Protein AF-A0A0B1SFP8-F1 (afdb_monomer)

InterPro domains:
  IPR001699 T-box transcription factor [PTHR11267] (1-77)
  IPR008967 p53-like transcription factor, DNA-binding domain superfamily [SSF49417] (1-78)
  IPR036960 T-box superfamily [G3DSA:2.60.40.820] (1-89)
  IPR046360 T-box transcription factor, DNA-binding domain [PF00907] (1-82)
  IPR046360 T-box transcription factor, DNA-binding domain [PS50252] (1-87)
  IPR046360 T-box transcription factor, DNA-binding domain [SM00425] (1-95)

Nearest PDB structures (foldseek):
  5flv-assembly3_I  TM=9.289E-01  e=5.215E-07  Mus musculus
  5flv-assembly1_A  TM=9.230E-01  e=6.261E-07  Mus musculus
  5flv-assembly2_E  TM=9.274E-01  e=7.074E-07  Mus musculus
  1h6f-assembly1_A  TM=9.312E-01  e=1.765E-06  Homo sapiens
  8a10-assembly1_A  TM=9.137E-01  e=1.169E-05  Homo sapiens

Sequence (96 aa):
MKPDEPYAVMLRIERVDDMRYKFSAGEWSTNGKGELQTVSRSIPHHDGAVDTGRAWMNKTVSFDRVKVTNNQLDNDPFHVSLCNFSRISCAATFKF

Organism: Oesophagostomum dentatum (NCBI:txid61180)

Mean predicted aligned error: 5.75 Å

Radius of gyration: 16.54 Å; Cα contacts (8 Å, |Δi|>4): 165; chains: 1; bounding box: 34×26×45 Å

Structure (mmCIF, N/CA/C/O backbone):
data_AF-A0A0B1SFP8-F1
#
_entry.id   AF-A0A0B1SFP8-F1
#
loop_
_atom_site.group_PDB
_atom_site.id
_atom_site.type_symbol
_atom_site.label_atom_id
_atom_site.label_alt_id
_atom_site.label_comp_id
_atom_site.label_asym_id
_atom_site.label_entity_id
_atom_site.label_seq_id
_atom_site.pdbx_PDB_ins_code
_atom_site.Cartn_x
_atom_site.Cartn_y
_atom_site.Cartn_z
_atom_site.occupancy
_atom_site.B_iso_or_equiv
_atom_site.auth_seq_id
_atom_site.auth_comp_id
_atom_site.auth_asym_id
_atom_site.auth_atom_id
_atom_site.pdbx_PDB_model_num
ATOM 1 N N . MET A 1 1 ? -0.991 -2.506 -20.365 1.00 80.56 1 MET A N 1
ATOM 2 C CA . MET A 1 1 ? 0.363 -1.940 -20.553 1.00 80.56 1 MET A CA 1
ATOM 3 C C . MET A 1 1 ? 0.807 -2.263 -21.964 1.00 80.56 1 MET A C 1
ATOM 5 O O . MET A 1 1 ? 0.574 -3.386 -22.400 1.00 80.56 1 MET A O 1
ATOM 9 N N . LYS A 1 2 ? 1.389 -1.311 -22.694 1.00 92.56 2 LYS A N 1
ATOM 10 C CA . LYS A 1 2 ? 2.005 -1.618 -23.989 1.00 92.56 2 LYS A CA 1
ATOM 11 C C . LYS A 1 2 ? 3.325 -2.365 -23.746 1.00 92.56 2 LYS A C 1
ATOM 13 O O . LYS A 1 2 ? 4.057 -1.967 -22.844 1.00 92.56 2 LYS A O 1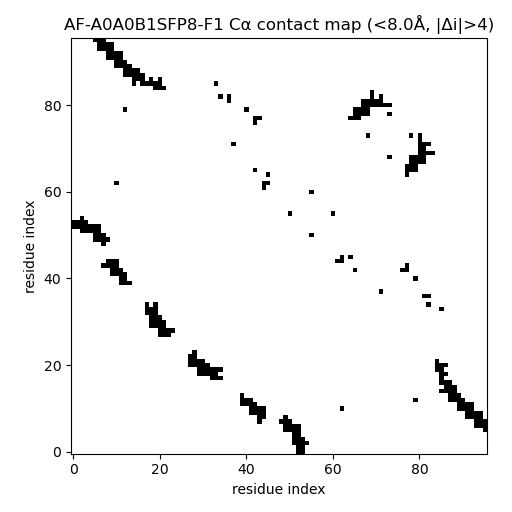
ATOM 18 N N . PRO A 1 3 ? 3.639 -3.436 -24.495 1.00 93.00 3 PRO A N 1
ATOM 19 C CA . PRO A 1 3 ? 4.783 -4.292 -24.179 1.00 93.00 3 PRO A CA 1
ATOM 20 C C . PRO A 1 3 ? 6.130 -3.566 -24.122 1.00 93.00 3 PRO A C 1
ATOM 22 O O . PRO A 1 3 ? 6.938 -3.894 -23.260 1.00 93.00 3 PRO A O 1
ATOM 25 N N . ASP A 1 4 ? 6.346 -2.583 -24.996 1.00 93.69 4 ASP A N 1
ATOM 26 C CA . ASP A 1 4 ? 7.666 -1.980 -25.227 1.00 93.69 4 ASP A CA 1
ATOM 27 C C . ASP A 1 4 ? 7.821 -0.587 -24.589 1.00 93.69 4 ASP A C 1
ATOM 29 O O . ASP A 1 4 ? 8.849 0.065 -24.750 1.00 93.69 4 ASP A O 1
ATOM 33 N N . GLU A 1 5 ? 6.808 -0.124 -23.851 1.00 93.88 5 GLU A N 1
ATOM 34 C CA . GLU A 1 5 ? 6.876 1.132 -23.100 1.00 93.88 5 GLU A CA 1
ATOM 35 C C . GLU A 1 5 ? 7.392 0.902 -21.669 1.00 93.88 5 GLU A C 1
ATOM 37 O O . GLU A 1 5 ? 7.108 -0.149 -21.081 1.00 93.88 5 GLU A O 1
ATOM 42 N N . PRO A 1 6 ? 8.120 1.876 -21.093 1.00 92.12 6 PRO A N 1
ATOM 43 C CA . PRO A 1 6 ? 8.551 1.841 -19.701 1.00 92.12 6 PRO A CA 1
ATOM 44 C C . PRO A 1 6 ? 7.392 2.135 -18.737 1.00 92.12 6 PRO A C 1
ATOM 46 O O . PRO A 1 6 ? 6.594 3.042 -18.964 1.00 92.12 6 PRO A O 1
ATOM 49 N N . TYR A 1 7 ? 7.336 1.403 -17.625 1.00 91.56 7 TYR A N 1
ATOM 50 C CA . TYR A 1 7 ? 6.375 1.607 -16.544 1.00 91.56 7 TYR A CA 1
ATOM 51 C C . TYR A 1 7 ? 7.039 1.462 -15.176 1.00 91.56 7 TYR A C 1
ATOM 53 O O . TYR A 1 7 ? 7.837 0.551 -14.943 1.00 91.56 7 TYR A O 1
ATOM 61 N N . ALA A 1 8 ? 6.623 2.310 -14.239 1.00 91.44 8 ALA A N 1
ATOM 62 C CA . ALA A 1 8 ? 6.819 2.109 -12.809 1.00 91.44 8 ALA A CA 1
ATOM 63 C C . ALA A 1 8 ? 5.515 1.615 -12.170 1.00 91.44 8 ALA A C 1
ATOM 65 O O . ALA A 1 8 ? 4.446 2.175 -12.427 1.00 91.44 8 ALA A O 1
ATOM 66 N N . VAL A 1 9 ? 5.600 0.605 -11.301 1.00 89.69 9 VAL A N 1
ATOM 67 C CA . VAL A 1 9 ? 4.454 0.115 -10.518 1.00 89.69 9 VAL A CA 1
ATOM 68 C C . VAL A 1 9 ? 4.565 0.612 -9.084 1.00 89.69 9 VAL A C 1
ATOM 70 O O . VAL A 1 9 ? 5.613 0.486 -8.445 1.00 89.69 9 VAL A O 1
ATOM 73 N N . MET A 1 10 ? 3.472 1.173 -8.573 1.00 90.50 10 MET A N 1
ATOM 74 C CA . MET A 1 10 ? 3.375 1.677 -7.208 1.00 90.50 10 MET A CA 1
ATOM 75 C C . MET A 1 10 ? 2.128 1.127 -6.520 1.00 90.50 10 MET A C 1
ATOM 77 O O . MET A 1 10 ? 1.071 1.004 -7.142 1.00 90.50 10 MET A O 1
ATOM 81 N N . LEU A 1 11 ? 2.230 0.857 -5.223 1.00 90.50 11 LEU A N 1
ATOM 82 C CA . LEU A 1 11 ? 1.086 0.596 -4.361 1.00 90.50 11 LEU A CA 1
ATOM 83 C C . LEU A 1 11 ? 0.669 1.894 -3.680 1.00 90.50 11 LEU A C 1
ATOM 85 O O . LEU A 1 11 ? 1.497 2.615 -3.125 1.00 90.50 11 LEU A O 1
ATOM 89 N N . ARG A 1 12 ? -0.628 2.176 -3.683 1.00 86.75 12 ARG A N 1
ATOM 90 C CA . ARG A 1 12 ? -1.217 3.226 -2.867 1.00 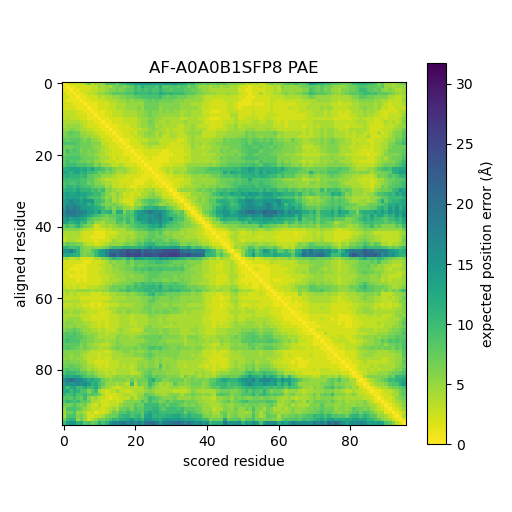86.75 12 ARG A CA 1
ATOM 91 C C . ARG A 1 12 ? -2.233 2.618 -1.911 1.00 86.75 12 ARG A C 1
ATOM 93 O O . ARG A 1 12 ? -3.073 1.821 -2.322 1.00 86.75 12 ARG A O 1
ATOM 100 N N . ILE A 1 13 ? -2.150 3.014 -0.647 1.00 86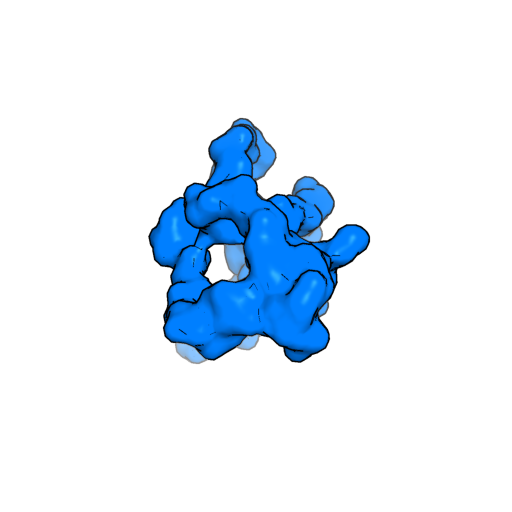.25 13 ILE A N 1
ATOM 101 C CA . ILE A 1 13 ? -3.153 2.707 0.368 1.00 86.25 13 ILE A CA 1
ATOM 102 C C . ILE A 1 13 ? -3.759 4.034 0.806 1.00 86.25 13 ILE A C 1
ATOM 104 O O . ILE A 1 13 ? -3.033 4.934 1.225 1.00 86.25 13 ILE A O 1
ATOM 108 N N . GLU A 1 14 ? -5.072 4.168 0.666 1.00 83.62 14 GLU A N 1
ATOM 109 C CA . GLU A 1 14 ? -5.800 5.395 0.986 1.00 83.62 14 GLU A CA 1
ATOM 110 C C . GLU A 1 14 ? -6.989 5.092 1.887 1.00 83.62 14 GLU A C 1
ATOM 112 O O . GLU A 1 14 ? -7.542 3.989 1.879 1.00 83.62 14 GLU A O 1
ATOM 117 N N . ARG A 1 15 ? -7.411 6.091 2.661 1.00 82.38 15 ARG A N 1
ATOM 118 C CA . ARG A 1 15 ? -8.662 6.002 3.405 1.00 82.38 15 ARG A CA 1
ATOM 119 C C . ARG A 1 15 ? -9.839 5.985 2.442 1.00 82.38 15 ARG A C 1
ATOM 121 O O . ARG A 1 15 ? -9.859 6.715 1.458 1.00 82.38 15 ARG A O 1
ATOM 128 N N . VAL A 1 16 ? -10.837 5.173 2.770 1.00 87.50 16 VAL A N 1
ATOM 129 C CA . VAL A 1 16 ? -12.115 5.172 2.045 1.00 87.50 16 VAL A CA 1
ATOM 130 C C . VAL A 1 16 ? -12.977 6.360 2.471 1.00 87.50 16 VAL A C 1
ATOM 132 O O . VAL A 1 16 ? -13.732 6.896 1.668 1.00 87.50 16 VAL A O 1
ATOM 135 N N . ASP A 1 17 ? -12.869 6.762 3.737 1.00 86.88 17 ASP A N 1
ATOM 136 C CA . ASP A 1 17 ? -13.627 7.859 4.326 1.00 86.88 17 ASP A CA 1
ATOM 137 C C . ASP A 1 17 ? -12.904 8.461 5.544 1.00 86.88 17 ASP A C 1
ATOM 139 O O . ASP A 1 17 ? -11.952 7.893 6.098 1.00 86.88 17 ASP A O 1
ATOM 143 N N . ASP A 1 18 ? -13.411 9.609 5.988 1.00 87.19 18 ASP A N 1
ATOM 144 C CA . ASP A 1 18 ? -12.926 10.342 7.158 1.00 87.19 18 ASP A CA 1
ATOM 145 C C . ASP A 1 18 ? -13.642 9.924 8.451 1.00 87.19 18 ASP A C 1
ATOM 147 O O . ASP A 1 18 ? -13.792 10.732 9.370 1.00 87.19 18 ASP A O 1
ATOM 151 N N . MET A 1 19 ? -14.114 8.676 8.556 1.00 89.00 19 MET A N 1
ATOM 152 C CA . MET A 1 19 ? -14.793 8.188 9.757 1.00 89.00 19 MET A CA 1
ATOM 153 C C . MET A 1 19 ? -13.852 7.378 10.644 1.00 89.00 19 MET A C 1
ATOM 155 O O . MET A 1 19 ? -12.955 6.672 10.179 1.00 89.00 19 MET A O 1
ATOM 159 N N . ARG A 1 20 ? -14.060 7.492 11.956 1.00 90.81 20 ARG A N 1
ATOM 160 C CA . ARG A 1 20 ? -13.482 6.576 12.939 1.00 90.81 20 ARG A CA 1
ATOM 161 C C . ARG A 1 20 ? -14.468 5.446 13.163 1.00 90.81 20 ARG A C 1
ATOM 163 O O . ARG A 1 20 ? -15.651 5.708 13.351 1.00 90.81 20 ARG A O 1
ATOM 170 N N . TYR A 1 21 ? -14.000 4.212 13.193 1.00 92.06 21 TYR A N 1
ATOM 171 C CA . TYR A 1 21 ? -14.842 3.045 13.417 1.00 92.06 21 TYR A CA 1
ATOM 172 C C . TYR A 1 21 ? -14.677 2.501 14.840 1.00 92.06 21 TYR A C 1
ATOM 174 O O . TYR A 1 21 ? -13.719 2.802 15.552 1.00 92.06 21 TYR A O 1
ATOM 182 N N . LYS A 1 22 ? -15.640 1.702 15.284 1.00 93.50 22 LYS A N 1
ATOM 183 C CA . LYS A 1 22 ? -15.542 0.878 16.489 1.00 93.50 22 LYS A CA 1
ATOM 184 C C . LYS A 1 22 ? -16.141 -0.488 16.204 1.00 93.50 22 LYS A C 1
ATOM 186 O O . LYS A 1 22 ? -17.087 -0.585 15.425 1.00 93.50 22 LYS A O 1
ATOM 191 N N . PHE A 1 23 ? -15.608 -1.510 16.860 1.00 93.25 23 PHE A N 1
ATOM 192 C CA . PHE A 1 23 ? -16.187 -2.845 16.856 1.00 93.25 23 PHE A CA 1
ATOM 193 C C . PHE A 1 23 ? -16.813 -3.114 18.220 1.00 93.25 23 PHE A C 1
ATOM 195 O O . PHE A 1 23 ? -16.135 -3.021 19.245 1.00 93.25 23 PHE A O 1
ATOM 202 N N . SER A 1 24 ? -18.109 -3.401 18.244 1.00 96.31 24 SER A N 1
ATOM 203 C CA . SER A 1 24 ? -18.858 -3.670 19.472 1.00 96.31 24 SER A CA 1
ATOM 204 C C . SER A 1 24 ? -19.976 -4.657 19.185 1.00 96.31 24 SER A C 1
ATOM 206 O O . SER A 1 24 ? -20.679 -4.498 18.194 1.00 96.31 24 SER A O 1
ATOM 208 N N . ALA A 1 25 ? -20.149 -5.651 20.060 1.00 95.06 25 ALA A N 1
ATOM 209 C CA . ALA A 1 25 ? -21.207 -6.658 19.947 1.00 95.06 25 ALA A CA 1
ATOM 210 C C . ALA A 1 25 ? -21.244 -7.396 18.589 1.00 95.06 25 ALA A C 1
ATOM 212 O O . ALA A 1 25 ? -22.311 -7.734 18.094 1.00 95.06 25 ALA A O 1
ATOM 213 N N . GLY A 1 26 ? -20.077 -7.659 17.991 1.00 95.94 26 GLY A N 1
ATOM 214 C CA . GLY A 1 26 ? -19.983 -8.385 16.719 1.00 95.94 26 GLY A CA 1
ATOM 215 C C . GLY A 1 26 ? -20.124 -7.513 15.470 1.00 95.94 26 GLY A C 1
ATOM 216 O O . GLY A 1 26 ? -19.969 -8.028 14.366 1.00 95.94 26 GLY A O 1
ATOM 217 N N . GLU A 1 27 ? -20.352 -6.206 15.620 1.00 95.94 27 GLU A N 1
ATOM 218 C CA . GLU A 1 27 ? -20.600 -5.301 14.498 1.00 95.94 27 GLU A CA 1
ATOM 219 C C . GLU A 1 27 ? -19.659 -4.093 14.485 1.00 95.94 27 GLU A C 1
ATOM 221 O O . GLU A 1 27 ? -19.224 -3.581 15.523 1.00 95.94 27 GLU A O 1
ATOM 226 N N . TRP A 1 28 ? -19.361 -3.615 13.275 1.00 93.88 28 TRP A N 1
ATOM 227 C CA . TRP A 1 28 ? -18.640 -2.367 13.049 1.00 93.88 28 TRP A CA 1
ATOM 228 C C . TRP A 1 28 ? -19.622 -1.204 12.921 1.00 93.88 28 TRP A C 1
ATOM 230 O O . TRP A 1 28 ? -20.566 -1.265 12.141 1.00 93.88 28 TRP A O 1
ATOM 240 N N . SER A 1 29 ? -19.371 -0.112 13.639 1.00 94.69 29 SER A N 1
ATOM 241 C CA . SER A 1 29 ? -20.134 1.134 13.505 1.00 94.69 29 SER A CA 1
ATOM 242 C C . SER A 1 29 ? -19.218 2.352 13.490 1.00 94.69 29 SER A C 1
ATOM 244 O O . SER A 1 29 ? -18.074 2.306 13.950 1.00 94.69 29 SER A O 1
ATOM 246 N N . THR A 1 30 ? -19.715 3.461 12.949 1.00 94.25 30 THR A N 1
ATOM 247 C CA . THR A 1 30 ? -19.004 4.741 12.968 1.00 94.25 30 THR A CA 1
ATOM 248 C C . THR A 1 30 ? -19.033 5.335 14.374 1.00 94.25 30 THR A C 1
ATOM 250 O O . THR A 1 30 ? -20.048 5.278 15.067 1.00 94.25 30 THR A O 1
ATOM 253 N N . ASN A 1 31 ? -17.933 5.947 14.789 1.00 92.06 31 ASN A N 1
ATOM 254 C CA . ASN A 1 31 ? -17.731 6.532 16.108 1.00 92.06 31 ASN A CA 1
ATOM 255 C C . ASN A 1 31 ? -17.098 7.927 15.999 1.00 92.06 31 ASN A C 1
ATOM 257 O O . ASN A 1 31 ? -16.086 8.222 16.639 1.00 92.06 31 ASN A O 1
ATOM 261 N N . GLY A 1 32 ? -17.698 8.765 15.153 1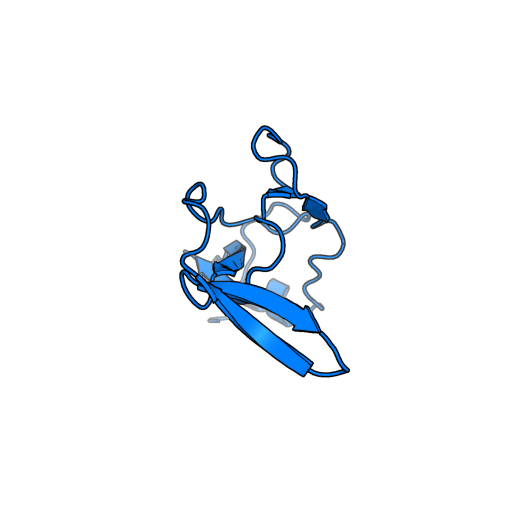.00 90.81 32 GLY A N 1
ATOM 262 C CA . GLY A 1 32 ? -17.292 10.149 14.929 1.00 90.81 32 GLY A CA 1
ATOM 263 C C . GLY A 1 32 ? -16.320 10.339 13.765 1.00 90.81 32 GLY A C 1
ATOM 264 O O . GLY A 1 32 ? -16.090 9.440 12.950 1.00 90.81 32 GLY A O 1
ATOM 265 N N . LYS A 1 33 ? -15.771 11.554 13.689 1.00 87.19 33 LYS A N 1
ATOM 266 C CA . LYS A 1 33 ? -14.790 11.948 12.676 1.00 87.19 33 LYS A CA 1
ATOM 267 C C . LYS A 1 33 ? -13.438 11.295 12.975 1.00 87.19 33 LYS A C 1
ATOM 269 O O . LYS A 1 33 ? -13.001 11.258 14.123 1.00 87.19 33 LYS A O 1
ATOM 274 N N . GLY A 1 34 ? -12.803 10.762 11.940 1.00 82.00 34 GLY A N 1
ATOM 275 C CA . GLY A 1 34 ? -11.453 10.225 11.997 1.00 82.00 34 GLY A CA 1
ATOM 276 C C . GLY A 1 34 ? -10.410 11.310 12.235 1.00 82.00 34 GLY A C 1
ATOM 277 O O . GLY A 1 34 ? -10.631 12.487 11.948 1.00 82.00 34 GLY A O 1
ATOM 278 N N . GLU A 1 35 ? -9.257 10.894 12.747 1.00 80.69 35 GLU A N 1
ATOM 279 C CA . GLU A 1 35 ? -8.090 11.763 12.892 1.00 80.69 35 GLU A CA 1
ATOM 280 C C . GLU A 1 35 ? -7.614 12.259 11.518 1.00 80.69 35 GLU A C 1
ATOM 282 O O . GLU A 1 35 ? -7.700 11.533 10.521 1.00 80.69 35 GLU A O 1
ATOM 287 N N . LEU A 1 36 ? -7.123 13.501 11.471 1.00 71.12 36 LEU A N 1
ATOM 288 C CA . LEU A 1 36 ? -6.450 14.052 10.296 1.00 71.12 36 LEU A CA 1
ATOM 289 C C . LEU A 1 36 ? -5.164 13.259 10.061 1.00 71.12 36 LEU A C 1
ATOM 291 O O . LEU A 1 36 ? -4.293 13.229 10.927 1.00 71.12 36 LEU A O 1
ATOM 295 N N . GLN A 1 37 ? -5.059 12.621 8.899 1.00 66.81 37 GLN A N 1
ATOM 296 C CA . GLN A 1 37 ? -3.883 11.842 8.531 1.00 66.81 37 GLN A CA 1
ATOM 297 C C . GLN A 1 37 ? -2.970 12.577 7.563 1.00 66.81 37 GLN A C 1
ATOM 299 O O . GLN A 1 37 ? -3.411 13.374 6.733 1.00 66.81 37 GLN A O 1
ATOM 304 N N . THR A 1 38 ? -1.687 12.232 7.651 1.00 64.25 38 THR A N 1
ATOM 305 C CA . THR A 1 38 ? -0.675 12.565 6.654 1.00 64.25 38 THR A CA 1
ATOM 306 C C . THR A 1 38 ? -1.092 12.027 5.284 1.00 64.25 38 THR A C 1
ATOM 308 O O . THR A 1 38 ? -1.678 10.950 5.178 1.00 64.25 38 THR A O 1
ATOM 311 N N . VAL A 1 39 ? -0.783 12.788 4.233 1.00 69.56 39 VAL A N 1
ATOM 312 C CA . VAL A 1 39 ? -1.097 12.450 2.838 1.00 69.56 39 VAL A CA 1
ATOM 313 C C . VAL A 1 39 ? -0.639 11.026 2.504 1.00 69.56 39 VAL A C 1
ATOM 315 O O . VAL A 1 39 ? 0.513 10.666 2.754 1.00 69.56 39 VAL A O 1
ATOM 318 N N . SER A 1 40 ? -1.537 10.234 1.909 1.00 71.38 40 SER A N 1
ATOM 319 C CA . SER A 1 40 ? -1.257 8.875 1.442 1.00 71.38 40 SER A CA 1
ATOM 320 C C . SER A 1 40 ? -0.009 8.843 0.554 1.00 71.38 40 SER A C 1
ATOM 322 O O . SER A 1 40 ? 0.044 9.506 -0.486 1.00 71.38 40 SER A O 1
ATOM 324 N N . ARG A 1 41 ? 1.003 8.059 0.944 1.00 79.12 41 ARG A N 1
ATOM 325 C CA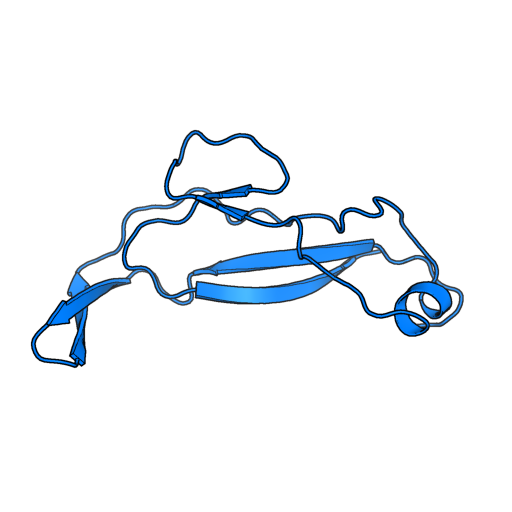 . ARG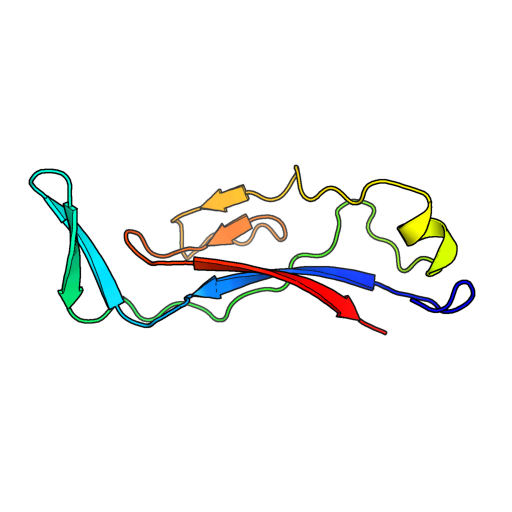 A 1 41 ? 2.226 7.864 0.149 1.00 79.12 41 ARG A CA 1
ATOM 326 C C . ARG A 1 41 ? 2.031 6.757 -0.888 1.00 79.12 41 ARG A C 1
ATOM 328 O O . ARG A 1 41 ? 1.402 5.737 -0.618 1.00 79.12 41 ARG A O 1
ATOM 335 N N . SER A 1 42 ? 2.596 6.953 -2.079 1.00 86.88 42 SER A N 1
ATOM 336 C CA . SER A 1 42 ? 2.773 5.884 -3.067 1.00 86.88 42 SER A CA 1
ATOM 337 C C . SER A 1 42 ? 4.062 5.125 -2.773 1.00 86.88 42 SER A C 1
ATOM 339 O O . SER A 1 42 ? 5.125 5.742 -2.717 1.00 86.88 42 SER A O 1
ATOM 341 N N . ILE A 1 43 ? 3.970 3.807 -2.635 1.00 89.50 43 ILE A N 1
ATOM 342 C CA . ILE A 1 43 ? 5.100 2.931 -2.339 1.00 89.50 43 ILE A CA 1
ATOM 343 C C . ILE A 1 43 ? 5.593 2.293 -3.638 1.00 89.50 43 ILE A C 1
ATOM 345 O O . ILE A 1 43 ? 4.805 1.624 -4.314 1.00 89.50 43 ILE A O 1
ATOM 349 N N . PRO A 1 44 ? 6.866 2.477 -4.017 1.00 89.62 44 PRO A N 1
ATOM 350 C CA . PRO A 1 44 ? 7.424 1.812 -5.185 1.00 89.62 44 PRO A CA 1
ATOM 351 C C . PRO A 1 44 ? 7.590 0.306 -4.937 1.00 89.62 44 PRO A C 1
ATOM 353 O O . PRO A 1 44 ? 7.834 -0.134 -3.814 1.00 89.62 44 PRO A O 1
ATOM 356 N N . HIS A 1 45 ? 7.489 -0.495 -5.998 1.00 90.06 45 HIS A N 1
ATOM 357 C CA . HIS A 1 45 ? 7.820 -1.920 -5.932 1.00 90.06 45 HIS A CA 1
ATOM 358 C C . HIS A 1 45 ? 9.288 -2.137 -5.511 1.00 90.06 45 HIS A C 1
ATOM 360 O O . HIS A 1 45 ? 10.173 -1.391 -5.935 1.00 90.06 45 HIS A O 1
ATOM 366 N N . HIS A 1 46 ? 9.571 -3.176 -4.715 1.00 85.44 46 HIS A N 1
ATOM 367 C CA . HIS A 1 46 ? 10.897 -3.385 -4.113 1.00 85.44 46 HIS A CA 1
ATOM 368 C C . HIS A 1 46 ? 12.009 -3.710 -5.119 1.00 85.44 46 HIS A C 1
ATOM 370 O O . HIS A 1 46 ? 13.178 -3.476 -4.828 1.00 85.44 46 HIS A O 1
ATOM 376 N N . ASP A 1 47 ? 11.657 -4.257 -6.290 1.00 81.06 47 ASP A N 1
ATOM 377 C CA . ASP A 1 47 ? 12.615 -4.486 -7.388 1.00 81.06 47 ASP A CA 1
ATOM 378 C C . ASP A 1 47 ? 13.112 -3.169 -8.001 1.00 81.06 47 ASP A C 1
ATOM 380 O O . ASP A 1 47 ? 14.040 -3.176 -8.802 1.00 81.06 47 ASP A O 1
ATOM 384 N N . GLY A 1 48 ? 12.510 -2.036 -7.620 1.00 66.00 48 GLY A N 1
ATOM 385 C CA . GLY A 1 48 ? 13.121 -0.716 -7.738 1.00 66.00 48 GLY A CA 1
ATOM 386 C C . GLY A 1 48 ? 13.295 -0.158 -9.150 1.00 66.00 48 GLY A C 1
ATOM 387 O O . GLY A 1 48 ? 13.854 0.927 -9.276 1.00 66.00 48 GLY A O 1
ATOM 388 N N . ALA A 1 49 ? 12.821 -0.823 -10.205 1.00 67.25 49 ALA A N 1
ATOM 389 C CA . ALA A 1 49 ? 13.090 -0.407 -11.580 1.00 67.25 49 ALA A CA 1
ATOM 390 C C . ALA A 1 49 ? 11.830 -0.003 -12.351 1.00 67.25 49 ALA A C 1
ATOM 392 O O . ALA A 1 49 ? 10.785 -0.646 -12.262 1.00 67.25 49 ALA A O 1
ATOM 393 N N . VAL A 1 50 ? 11.969 1.052 -13.157 1.00 85.81 50 VAL A N 1
ATOM 394 C CA . VAL A 1 50 ? 11.150 1.226 -14.357 1.00 85.81 50 VAL A CA 1
ATOM 395 C C . VAL A 1 50 ? 11.479 0.054 -15.277 1.00 85.81 50 VAL A C 1
ATOM 397 O O . VAL A 1 50 ? 12.643 -0.153 -15.611 1.00 85.81 50 VAL A O 1
ATOM 400 N N . ASP A 1 51 ? 10.469 -0.709 -15.666 1.00 90.50 51 ASP A N 1
ATOM 401 C CA . ASP A 1 51 ? 10.630 -1.867 -16.545 1.00 90.50 51 ASP A CA 1
ATOM 402 C C . ASP A 1 51 ? 9.603 -1.804 -17.677 1.00 90.50 51 ASP A C 1
ATOM 404 O O . ASP A 1 51 ? 8.613 -1.071 -17.613 1.00 90.50 51 ASP A O 1
ATOM 408 N N . THR A 1 52 ? 9.846 -2.560 -18.736 1.00 92.25 52 THR A N 1
ATOM 409 C CA . THR A 1 52 ? 8.941 -2.663 -19.875 1.00 92.25 52 THR A CA 1
ATOM 410 C C . THR A 1 52 ? 7.605 -3.270 -19.457 1.00 92.25 52 THR A C 1
ATOM 412 O O . THR A 1 52 ? 7.530 -4.137 -18.579 1.00 92.25 52 THR A O 1
ATOM 415 N N . GLY A 1 53 ? 6.523 -2.870 -20.127 1.00 91.69 53 GLY A N 1
ATOM 416 C CA . GLY A 1 53 ? 5.207 -3.464 -19.890 1.00 91.69 53 GLY A CA 1
ATOM 417 C C . GLY A 1 53 ? 5.218 -4.987 -20.047 1.00 91.69 53 GLY A C 1
ATOM 418 O O . GLY A 1 53 ? 4.546 -5.692 -19.297 1.00 91.69 53 GLY A O 1
ATOM 419 N N . ARG A 1 54 ? 6.027 -5.509 -20.976 1.00 93.94 54 ARG A N 1
ATOM 420 C CA . ARG A 1 54 ? 6.220 -6.947 -21.185 1.00 93.94 54 ARG A CA 1
ATOM 421 C C . ARG A 1 54 ? 6.820 -7.636 -19.966 1.00 93.94 54 ARG A C 1
ATOM 423 O O . ARG A 1 54 ? 6.295 -8.662 -19.548 1.00 93.94 54 ARG A O 1
ATOM 430 N N . ALA A 1 55 ? 7.893 -7.088 -19.402 1.00 91.31 55 ALA A N 1
ATOM 431 C CA . ALA A 1 55 ? 8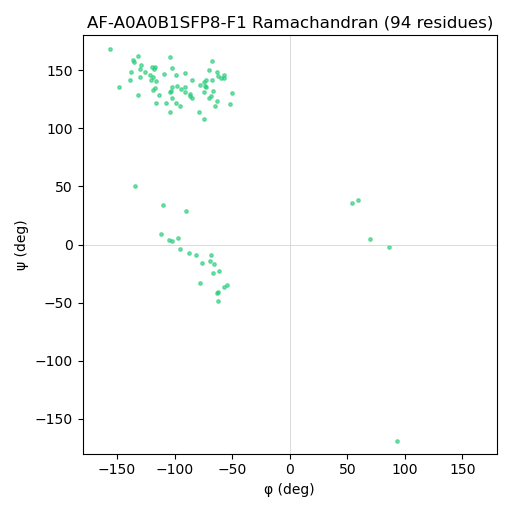.547 -7.672 -18.238 1.00 91.31 55 ALA A CA 1
ATOM 432 C C . ALA A 1 55 ? 7.619 -7.692 -17.017 1.00 91.31 55 ALA A C 1
ATOM 434 O O . ALA A 1 55 ? 7.522 -8.718 -16.346 1.00 91.31 55 ALA A O 1
ATOM 435 N N . TRP A 1 56 ? 6.860 -6.612 -16.790 1.00 90.00 56 TRP A N 1
ATOM 436 C CA . TRP A 1 56 ? 5.861 -6.559 -15.720 1.00 90.00 56 TRP A CA 1
ATOM 437 C C . TRP A 1 56 ? 4.746 -7.590 -15.884 1.00 90.00 56 TRP A C 1
ATOM 439 O O . TRP A 1 56 ? 4.348 -8.211 -14.905 1.00 90.00 56 TRP A O 1
ATOM 449 N N . MET A 1 57 ? 4.253 -7.796 -17.106 1.00 91.44 57 MET A N 1
ATOM 450 C CA . MET A 1 57 ? 3.190 -8.773 -17.371 1.00 91.44 57 MET A CA 1
ATOM 451 C C . MET A 1 57 ? 3.683 -10.229 -17.365 1.00 91.44 57 MET A C 1
ATOM 453 O O . MET A 1 57 ? 2.863 -11.138 -17.274 1.00 91.44 57 MET A O 1
ATOM 457 N N . ASN A 1 58 ? 4.995 -10.469 -17.457 1.00 92.81 58 ASN A N 1
ATOM 458 C CA . ASN A 1 58 ? 5.575 -11.814 -17.520 1.00 92.81 58 ASN A CA 1
ATOM 459 C C . ASN A 1 58 ? 5.866 -12.433 -16.139 1.00 92.81 58 ASN A C 1
ATOM 461 O O . ASN A 1 58 ? 6.247 -13.599 -16.053 1.00 92.81 58 ASN A O 1
ATOM 465 N N . LYS A 1 59 ? 5.715 -11.667 -15.052 1.00 86.88 59 LYS A N 1
ATOM 466 C CA . LYS A 1 59 ? 5.919 -12.140 -13.677 1.00 86.88 59 LYS A CA 1
ATOM 467 C C . LYS A 1 59 ? 4.800 -11.665 -12.757 1.00 86.88 59 LYS A C 1
ATOM 469 O O . LYS A 1 59 ? 4.150 -10.656 -13.010 1.00 86.88 59 LYS A O 1
ATOM 474 N N . THR A 1 60 ? 4.595 -12.371 -11.650 1.00 89.88 60 THR A N 1
ATOM 475 C CA . THR A 1 60 ? 3.756 -11.865 -10.559 1.00 89.88 60 THR A CA 1
ATOM 476 C C . THR A 1 60 ? 4.431 -10.652 -9.917 1.00 89.88 60 THR A C 1
ATOM 478 O O . THR A 1 60 ? 5.613 -10.702 -9.587 1.00 89.88 60 THR A O 1
ATOM 481 N N . VAL A 1 61 ? 3.677 -9.569 -9.724 1.00 89.75 61 VAL A N 1
ATOM 482 C CA . VAL A 1 61 ? 4.140 -8.353 -9.037 1.00 89.75 61 VAL A CA 1
ATOM 483 C C . VAL A 1 61 ? 3.729 -8.432 -7.567 1.00 89.75 61 VAL A C 1
ATOM 485 O O . VAL A 1 61 ? 2.536 -8.528 -7.279 1.00 89.75 61 VAL A O 1
ATOM 488 N N . SER A 1 62 ? 4.698 -8.414 -6.645 1.00 90.19 62 SER A N 1
ATOM 489 C CA . SER A 1 62 ? 4.475 -8.628 -5.206 1.00 90.19 62 SER A CA 1
ATOM 490 C C . SER A 1 62 ? 4.856 -7.396 -4.384 1.00 90.19 62 SER A C 1
ATOM 492 O O . SER A 1 62 ? 5.918 -6.813 -4.559 1.00 90.19 62 SER A O 1
ATOM 494 N N . PHE A 1 63 ? 3.996 -7.010 -3.442 1.00 91.12 63 PHE A N 1
ATOM 495 C CA . PHE A 1 63 ? 4.260 -5.942 -2.467 1.00 91.12 63 PHE A CA 1
ATOM 496 C C . PHE A 1 63 ? 4.437 -6.510 -1.050 1.00 91.12 63 PHE A C 1
ATOM 498 O O . PHE A 1 63 ? 4.054 -5.888 -0.064 1.00 91.12 63 PHE A O 1
ATOM 505 N N . ASP A 1 64 ? 5.016 -7.705 -0.941 1.00 91.69 64 ASP A N 1
ATOM 506 C CA . ASP A 1 64 ? 5.239 -8.436 0.317 1.00 91.69 64 ASP A CA 1
ATOM 507 C C . ASP A 1 64 ? 6.147 -7.715 1.329 1.00 91.69 64 ASP A C 1
ATOM 509 O O . ASP A 1 64 ? 6.061 -7.966 2.530 1.00 91.69 64 ASP A O 1
ATOM 513 N N . ARG A 1 65 ? 6.994 -6.788 0.867 1.00 91.06 65 ARG A N 1
ATOM 514 C CA . ARG A 1 65 ? 7.844 -5.954 1.734 1.00 91.06 65 ARG A CA 1
ATOM 515 C C . ARG A 1 65 ? 7.125 -4.747 2.335 1.00 91.06 65 ARG A C 1
ATOM 517 O O . ARG A 1 65 ? 7.702 -4.083 3.194 1.00 91.06 65 ARG A O 1
ATOM 524 N N . VAL A 1 66 ? 5.898 -4.452 1.902 1.00 91.50 66 VAL A N 1
ATOM 525 C CA . VAL A 1 66 ? 5.119 -3.333 2.442 1.00 91.50 66 VAL A CA 1
ATOM 526 C C . VAL A 1 66 ? 4.598 -3.685 3.828 1.00 91.50 66 VAL A C 1
ATOM 528 O O . VAL A 1 66 ? 3.988 -4.735 4.025 1.00 91.50 66 VAL A O 1
ATOM 531 N N . LYS A 1 67 ? 4.789 -2.779 4.788 1.00 91.19 67 LYS A N 1
ATOM 532 C CA . LYS A 1 67 ? 4.253 -2.930 6.146 1.00 91.19 67 LYS A CA 1
ATOM 533 C C . LYS A 1 67 ? 3.281 -1.814 6.481 1.00 91.19 67 LYS A C 1
ATOM 535 O O . LYS A 1 67 ? 3.398 -0.691 6.002 1.00 91.19 67 LYS A O 1
ATOM 540 N N . VAL A 1 68 ? 2.331 -2.130 7.350 1.00 89.25 68 VAL A N 1
ATOM 541 C CA . VAL A 1 68 ? 1.407 -1.156 7.928 1.00 89.25 68 VAL A CA 1
ATOM 542 C C . VAL A 1 68 ? 1.859 -0.849 9.349 1.00 89.25 68 VAL A C 1
ATOM 544 O O . VAL A 1 68 ? 2.126 -1.760 10.130 1.00 89.25 68 VAL A O 1
ATOM 547 N N . THR A 1 69 ? 1.931 0.434 9.683 1.00 88.12 69 THR A N 1
ATOM 548 C CA . THR A 1 69 ? 2.293 0.926 11.013 1.00 88.12 69 THR A CA 1
ATOM 549 C C . THR A 1 69 ? 1.266 1.945 11.488 1.00 88.12 69 THR A C 1
ATOM 551 O O . THR A 1 69 ? 0.651 2.641 10.687 1.00 88.12 69 THR A O 1
ATOM 554 N N . ASN A 1 70 ? 1.066 2.049 12.798 1.00 87.12 70 ASN A N 1
ATOM 555 C CA . ASN A 1 70 ? 0.284 3.129 13.399 1.00 87.12 70 ASN A CA 1
ATOM 556 C C . ASN A 1 70 ? 1.164 4.299 13.871 1.00 87.12 70 ASN A C 1
ATOM 558 O O . ASN A 1 70 ? 0.644 5.322 14.321 1.00 87.12 70 ASN A O 1
ATOM 562 N N . ASN A 1 71 ? 2.490 4.168 13.756 1.00 88.25 71 ASN A N 1
ATOM 563 C CA . ASN A 1 71 ? 3.423 5.233 14.081 1.00 88.25 71 ASN A CA 1
ATOM 564 C C . ASN A 1 71 ? 3.392 6.307 12.981 1.00 88.25 71 ASN A C 1
ATOM 566 O O . ASN A 1 71 ? 3.898 6.108 11.875 1.00 88.25 71 ASN A O 1
ATOM 570 N N . GLN A 1 72 ? 2.805 7.464 13.296 1.00 83.25 72 GLN A N 1
ATOM 571 C CA . GLN A 1 72 ? 2.697 8.594 12.363 1.00 83.25 72 GLN A CA 1
ATOM 572 C C . GLN A 1 72 ? 4.049 9.267 12.070 1.00 83.25 72 GLN A C 1
ATOM 574 O O . GLN A 1 72 ? 4.149 10.033 11.118 1.00 83.25 72 GLN A O 1
ATOM 579 N N . LEU A 1 73 ? 5.081 8.983 12.871 1.00 85.88 73 LEU A N 1
ATOM 580 C CA . LEU A 1 73 ? 6.438 9.508 12.696 1.00 85.88 73 LEU A CA 1
ATOM 581 C C . LEU A 1 73 ? 7.360 8.528 11.951 1.00 85.88 7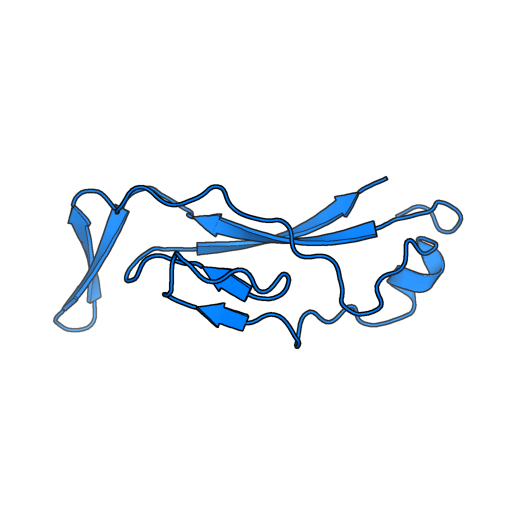3 LEU A C 1
ATOM 583 O O . LEU A 1 73 ? 8.561 8.773 11.847 1.00 85.88 73 LEU A O 1
ATOM 587 N N . ASP A 1 74 ? 6.821 7.405 11.468 1.00 87.12 74 ASP A N 1
ATOM 588 C CA . ASP A 1 74 ? 7.587 6.420 10.713 1.00 87.12 74 ASP A CA 1
ATOM 589 C C . ASP A 1 74 ? 7.980 6.965 9.328 1.00 87.12 74 ASP A C 1
ATOM 591 O O . ASP A 1 74 ? 7.154 7.450 8.543 1.00 87.12 74 ASP A O 1
ATOM 595 N N . ASN A 1 75 ? 9.279 6.901 9.044 1.00 87.25 75 ASN A N 1
ATOM 596 C CA . ASN A 1 75 ? 9.876 7.429 7.821 1.00 87.25 75 ASN A CA 1
ATOM 597 C C . ASN A 1 75 ? 10.401 6.328 6.894 1.00 87.25 75 ASN A C 1
ATOM 599 O O . ASN A 1 75 ? 11.074 6.650 5.914 1.00 87.25 75 ASN A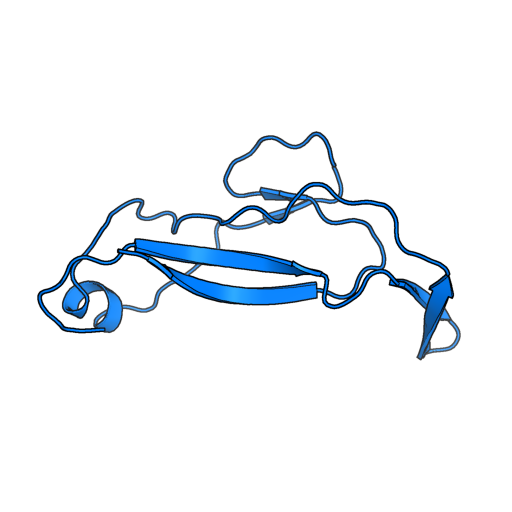 O 1
ATOM 603 N N . ASP A 1 76 ? 10.107 5.055 7.171 1.00 90.00 76 ASP A N 1
ATOM 604 C CA . ASP A 1 76 ? 10.505 3.972 6.280 1.00 90.00 76 ASP A CA 1
ATOM 605 C C . ASP A 1 76 ? 9.699 4.070 4.967 1.00 90.00 76 ASP A C 1
ATOM 607 O O . ASP A 1 76 ? 8.468 4.174 4.990 1.00 90.00 76 ASP A O 1
ATOM 611 N N . PRO A 1 77 ? 10.362 4.069 3.797 1.00 86.75 77 PRO A N 1
ATOM 612 C CA . PRO A 1 77 ? 9.693 4.230 2.508 1.00 86.75 77 PRO A CA 1
ATOM 613 C C . PRO A 1 77 ? 8.757 3.067 2.137 1.00 86.75 77 PRO A C 1
ATOM 615 O O . PRO A 1 77 ? 7.919 3.234 1.249 1.00 86.75 77 PRO A O 1
ATOM 618 N N . PHE A 1 78 ? 8.875 1.911 2.795 1.00 89.19 78 PHE A N 1
ATOM 619 C CA . PHE A 1 78 ? 8.010 0.745 2.599 1.00 89.19 78 PHE A CA 1
ATOM 620 C C . PHE A 1 78 ? 6.954 0.591 3.701 1.00 89.19 78 PHE A C 1
ATOM 622 O O . PHE A 1 78 ? 6.177 -0.368 3.681 1.00 89.19 78 PHE A O 1
ATOM 629 N N . HIS A 1 79 ? 6.894 1.523 4.655 1.00 89.12 79 HIS A N 1
ATOM 630 C CA . HIS A 1 79 ? 5.863 1.551 5.684 1.00 89.12 79 HIS A CA 1
ATOM 631 C C . HIS A 1 79 ? 4.735 2.528 5.326 1.00 89.12 79 HIS A C 1
ATOM 633 O O . HIS A 1 79 ? 4.954 3.670 4.915 1.00 89.12 79 HIS A O 1
ATOM 639 N N . VAL A 1 80 ? 3.494 2.091 5.540 1.00 87.62 80 VAL A N 1
ATOM 640 C CA . VAL A 1 80 ? 2.302 2.943 5.477 1.00 87.62 80 VAL A CA 1
ATOM 641 C C . VAL A 1 80 ? 1.827 3.247 6.885 1.00 87.62 80 VAL A C 1
ATOM 643 O O . VAL A 1 80 ? 1.357 2.354 7.591 1.00 87.62 80 VAL A O 1
ATOM 646 N N . SER A 1 81 ? 1.908 4.519 7.270 1.00 86.12 81 SER A N 1
ATOM 647 C CA . SER A 1 81 ? 1.350 5.015 8.527 1.00 86.12 81 SER A CA 1
ATOM 648 C C . SER A 1 81 ? -0.163 5.208 8.407 1.00 86.12 81 SER A C 1
ATOM 650 O O . SER A 1 81 ? -0.639 6.066 7.663 1.00 86.12 81 SER A O 1
ATOM 652 N N . LEU A 1 82 ? -0.935 4.424 9.155 1.00 83.31 82 LEU A N 1
ATOM 653 C CA . LEU A 1 82 ? -2.396 4.472 9.185 1.00 83.31 82 LEU A CA 1
ATOM 654 C C . LEU A 1 82 ? -2.909 4.812 10.584 1.00 83.31 82 LEU A C 1
ATOM 656 O O . LEU A 1 82 ? -2.347 4.389 11.591 1.00 83.31 82 LEU A O 1
ATOM 660 N N . CYS A 1 83 ? -3.998 5.575 10.652 1.00 79.38 83 CYS A N 1
ATOM 661 C CA . CYS A 1 83 ? -4.692 5.824 11.907 1.00 79.38 83 CYS A CA 1
ATOM 662 C C . CYS A 1 83 ? -5.531 4.604 12.265 1.00 79.38 83 CYS A C 1
ATOM 664 O O . CYS A 1 83 ? -6.237 4.039 11.421 1.00 79.38 83 CYS A O 1
ATOM 666 N N . ASN A 1 84 ? -5.495 4.234 13.543 1.00 78.38 84 ASN A N 1
ATOM 667 C CA . ASN A 1 84 ? -6.284 3.126 14.059 1.00 78.38 84 ASN A CA 1
ATOM 668 C C . ASN A 1 84 ? -7.780 3.336 13.785 1.00 78.38 84 ASN A C 1
ATOM 670 O O . ASN A 1 84 ? -8.296 4.452 13.852 1.00 78.38 84 ASN A O 1
ATOM 674 N N . PHE A 1 85 ? -8.481 2.228 13.539 1.00 78.56 85 PHE A N 1
ATOM 675 C CA . PHE A 1 85 ? -9.925 2.200 13.298 1.00 78.56 85 PHE A CA 1
ATOM 676 C C . PHE A 1 85 ? -10.389 3.029 12.090 1.00 78.56 85 PHE A C 1
ATOM 678 O O . PHE A 1 85 ? -11.454 3.645 12.128 1.00 78.56 85 PHE A O 1
ATOM 685 N N . SER A 1 86 ? -9.602 3.024 11.017 1.00 79.75 86 SER A N 1
ATOM 686 C CA . SER A 1 86 ? -9.966 3.624 9.730 1.00 79.75 86 SER A CA 1
ATOM 687 C C . SER A 1 86 ? -10.221 2.533 8.690 1.00 79.75 86 SER A C 1
ATOM 689 O O . SER A 1 86 ? -9.563 1.492 8.705 1.00 79.75 86 SER A O 1
ATOM 691 N N . ARG A 1 87 ? -11.154 2.773 7.764 1.00 83.31 87 ARG A N 1
ATOM 692 C CA . ARG A 1 87 ? -11.369 1.901 6.602 1.00 83.31 87 ARG A CA 1
ATOM 693 C C . ARG A 1 87 ? -10.433 2.316 5.466 1.00 83.31 87 ARG A C 1
ATOM 695 O O . ARG A 1 87 ? -10.390 3.495 5.113 1.00 83.31 87 ARG A O 1
ATOM 702 N N . ILE A 1 88 ? -9.711 1.355 4.890 1.00 81.38 88 ILE A N 1
ATOM 703 C CA . ILE A 1 88 ? -8.712 1.593 3.837 1.00 81.38 88 ILE A CA 1
ATOM 704 C C . ILE A 1 88 ? -9.050 0.858 2.540 1.00 81.38 88 ILE A C 1
ATOM 706 O O . ILE A 1 88 ? -9.709 -0.180 2.557 1.00 81.38 88 ILE A O 1
ATOM 710 N N . SER A 1 89 ? -8.579 1.410 1.428 1.00 82.62 89 SER A N 1
ATOM 711 C CA . SER A 1 89 ? -8.567 0.790 0.107 1.00 82.62 89 SER A CA 1
ATOM 712 C C . SER A 1 89 ? -7.131 0.703 -0.399 1.00 82.62 89 SER A C 1
ATOM 714 O O . SER A 1 89 ? -6.315 1.588 -0.131 1.00 82.62 89 SER A O 1
ATOM 716 N N . CYS A 1 90 ? -6.834 -0.360 -1.142 1.00 82.88 90 CYS A N 1
ATOM 717 C CA . CYS A 1 90 ? -5.535 -0.595 -1.757 1.00 82.88 90 CYS A CA 1
ATOM 718 C C . CYS A 1 90 ? -5.681 -0.530 -3.279 1.00 82.88 90 CYS A C 1
ATOM 720 O O . CYS A 1 90 ? -6.517 -1.228 -3.851 1.00 82.88 90 CYS A O 1
ATOM 722 N N . ALA A 1 91 ? -4.842 0.268 -3.937 1.00 82.44 91 ALA A N 1
ATOM 723 C CA . ALA A 1 91 ? -4.810 0.396 -5.389 1.00 82.44 91 ALA A CA 1
ATOM 724 C C . ALA A 1 91 ? -3.374 0.288 -5.912 1.00 82.44 91 ALA A C 1
ATOM 726 O O . ALA A 1 91 ? -2.477 1.003 -5.463 1.00 82.44 91 ALA A O 1
ATOM 727 N N . ALA A 1 92 ? -3.156 -0.580 -6.900 1.00 79.69 92 ALA A N 1
ATOM 728 C CA . ALA A 1 92 ? -1.918 -0.600 -7.670 1.00 79.69 92 ALA A CA 1
ATOM 729 C C . ALA A 1 92 ? -2.042 0.389 -8.836 1.00 79.69 92 ALA A C 1
ATOM 731 O O . ALA A 1 92 ? -3.011 0.348 -9.593 1.00 79.69 92 ALA A O 1
ATOM 732 N N . THR A 1 93 ? -1.074 1.292 -8.975 1.00 78.62 93 THR A N 1
ATOM 733 C CA . THR A 1 93 ? -1.033 2.288 -10.054 1.00 78.62 93 THR A CA 1
ATOM 734 C C . THR A 1 93 ? 0.226 2.138 -10.891 1.00 78.62 93 THR A C 1
ATOM 736 O O . THR A 1 93 ? 1.314 1.888 -10.373 1.00 78.62 93 THR A O 1
ATOM 739 N N . PHE A 1 94 ? 0.063 2.327 -12.197 1.00 76.06 94 PHE A N 1
ATOM 740 C CA . PHE A 1 94 ? 1.146 2.352 -13.171 1.00 76.06 94 PHE A CA 1
ATOM 741 C C . PHE A 1 94 ? 1.430 3.810 -13.535 1.00 76.06 94 PHE A C 1
ATOM 743 O O . PHE A 1 94 ? 0.504 4.534 -13.903 1.00 76.06 94 PHE A O 1
ATOM 750 N N . LYS A 1 95 ? 2.684 4.247 -13.412 1.00 73.25 95 LYS A N 1
ATOM 751 C CA . LYS A 1 95 ? 3.134 5.585 -13.825 1.00 73.25 95 LYS A CA 1
ATOM 752 C C . LYS A 1 95 ? 4.169 5.494 -14.946 1.00 73.25 95 LYS A C 1
ATOM 754 O O . LYS A 1 95 ? 4.885 4.495 -15.038 1.00 73.25 95 LYS A O 1
ATOM 759 N N . PHE A 1 96 ? 4.220 6.553 -15.747 1.00 58.59 96 PHE A N 1
ATOM 760 C CA . PHE A 1 96 ? 5.129 6.806 -16.864 1.00 58.59 96 PHE A CA 1
ATOM 761 C C . PHE A 1 96 ? 5.723 8.206 -16.709 1.00 58.59 96 PHE A C 1
ATOM 763 O O . PHE A 1 96 ? 4.976 9.099 -16.237 1.00 58.59 96 PHE A O 1
#

Secondary structure (DSSP, 8-state):
--TTSEEEEEEEEEES-SEEEEEETTEEEEEEEPPPPPPPPEEEPTT---EEHHHHHTS----TT-EEE--TT---TTEEE--TT--EEEEEEEE-

Foldseek 3Di:
DPQADWKWKWKWKDFPDQFAWDDDPNDIDTDDGHDDADPIDIATQPVPDGDGPNVPVVDDGDLVQAEEDCPRPDDPSRYTHDHPRTHMDMDMDMDD

Solvent-accessible surface area (backbone atoms only — not comparable to full-atom values): 5991 Å² total; per-residue (Å²): 122,60,52,87,42,68,33,35,56,28,43,34,56,40,69,74,57,68,44,17,47,44,80,57,96,93,41,80,45,80,65,57,74,36,80,92,71,79,79,68,61,72,28,69,44,84,87,72,58,73,39,35,27,44,64,58,73,73,46,90,86,71,69,82,80,55,43,82,39,69,51,82,83,68,79,55,78,50,51,45,61,44,70,83,51,52,54,72,45,78,46,80,45,81,46,122

pLDDT: mean 86.16, std 7.65, range [58.59, 96.31]